Protein AF-A0A238Z715-F1 (afdb_monomer_lite)

Secondary structure (DSSP, 8-state):
-PPPTTGGG--TT-EEEEEEPSSSS-EEEEEEEE-S--EEETTEEE--EEEEEEEEEEEHHHHHT-GGGTT-HHHH-TTT-SS----HHHHHHHHTT---S-------

Organism: NCBI:txid1938746

Radius of gyration: 14.5 Å; chains: 1; bounding box: 41×30×37 Å

InterPro domains:
  IPR015947 PUA-like superfamily [SSF88697] (9-102)

Sequence (108 aa):
MRPSYRLDLMAAGQPCLLWLSGRDRPGVHALGEVTGHVENRPEGPVVPVRLTLLTEPVPRSELMADPRMAAAEVLRMPAGSNPSWLSAEEFAAVLDRVRDDGLGRWAT

Foldseek 3Di:
DPPDCVLVVDDWFDKDFDFDDDDPQGATFWIWTFHHHFDQDPVGTDTDIDIDGAPDGDGPVQLVPDPQNPPFPCNVCVPDDVVGDDDPSSVVSRVVRRPPPDPPDPDD

Structure (mmCIF, N/CA/C/O backbone):
data_AF-A0A238Z715-F1
#
_entry.id   AF-A0A238Z715-F1
#
loop_
_atom_site.group_PDB
_atom_site.id
_atom_site.type_symbol
_atom_site.label_atom_id
_atom_site.label_alt_id
_atom_site.label_comp_id
_atom_site.label_asym_id
_atom_site.label_entity_id
_atom_site.label_seq_id
_atom_site.pdbx_PDB_ins_code
_atom_site.Cartn_x
_atom_site.Cartn_y
_atom_site.Cartn_z
_atom_site.occupancy
_atom_site.B_iso_or_equiv
_atom_site.auth_seq_id
_atom_site.auth_comp_id
_atom_site.auth_asym_id
_atom_site.auth_atom_id
_atom_site.pdbx_PDB_model_num
ATOM 1 N N . MET A 1 1 ? 23.494 2.148 -9.581 1.00 50.06 1 MET A N 1
ATOM 2 C CA . MET A 1 1 ? 22.641 1.739 -8.442 1.00 50.06 1 MET A CA 1
ATOM 3 C C . MET A 1 1 ? 22.789 0.240 -8.247 1.00 50.06 1 MET A C 1
ATOM 5 O O . MET A 1 1 ? 22.842 -0.462 -9.247 1.00 50.06 1 MET A O 1
ATOM 9 N N . ARG A 1 2 ? 22.899 -0.256 -7.010 1.00 51.34 2 ARG A N 1
ATOM 10 C CA . ARG A 1 2 ? 22.747 -1.698 -6.747 1.00 51.34 2 ARG A CA 1
ATOM 11 C C . ARG A 1 2 ? 21.247 -2.020 -6.750 1.00 51.34 2 ARG A C 1
ATOM 13 O O . ARG A 1 2 ? 20.507 -1.194 -6.210 1.00 51.34 2 ARG A O 1
ATOM 20 N N . PRO A 1 3 ? 20.797 -3.154 -7.316 1.00 58.59 3 PRO A N 1
ATOM 21 C CA . PRO A 1 3 ? 19.436 -3.626 -7.094 1.00 58.59 3 PRO A CA 1
ATOM 22 C C . PRO A 1 3 ? 19.173 -3.641 -5.588 1.00 58.59 3 PRO A C 1
ATOM 24 O O . PRO A 1 3 ? 20.004 -4.122 -4.813 1.00 58.59 3 PRO A O 1
ATOM 27 N N . SER A 1 4 ? 18.076 -3.028 -5.151 1.00 66.75 4 SER A N 1
ATOM 28 C CA . SER A 1 4 ? 17.681 -3.165 -3.755 1.00 66.75 4 SER A CA 1
ATOM 29 C C . SER A 1 4 ? 17.224 -4.605 -3.556 1.00 66.75 4 SER A C 1
ATOM 31 O O . SER A 1 4 ? 16.422 -5.078 -4.356 1.00 66.75 4 SER A O 1
ATOM 33 N N . TYR A 1 5 ? 17.655 -5.260 -2.472 1.00 73.00 5 TYR A N 1
ATOM 34 C CA . TYR A 1 5 ? 17.155 -6.584 -2.058 1.00 73.00 5 TYR A CA 1
ATOM 35 C C . TYR A 1 5 ? 15.616 -6.671 -2.056 1.00 73.00 5 TYR A C 1
ATOM 37 O O . TYR A 1 5 ? 15.042 -7.748 -2.095 1.00 73.00 5 TYR A O 1
ATOM 45 N N . ARG A 1 6 ? 14.934 -5.521 -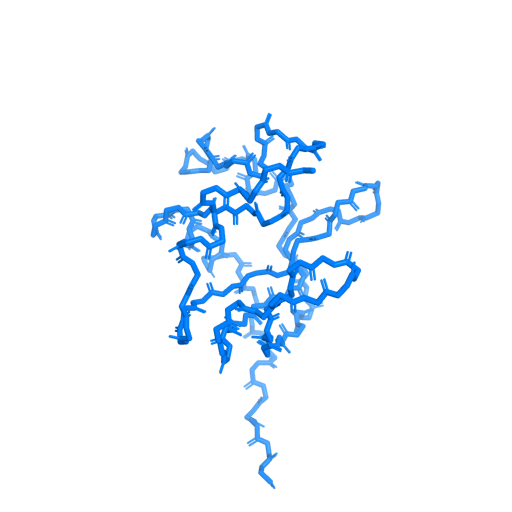1.994 1.00 81.12 6 ARG A N 1
ATOM 46 C CA . ARG A 1 6 ? 13.478 -5.393 -2.010 1.00 81.12 6 ARG A CA 1
ATOM 47 C C . ARG A 1 6 ? 12.839 -5.825 -3.324 1.00 81.12 6 ARG A C 1
ATOM 49 O O . ARG A 1 6 ? 11.706 -6.279 -3.296 1.00 81.12 6 ARG A O 1
ATOM 56 N N . LEU A 1 7 ? 13.542 -5.700 -4.449 1.00 82.31 7 LEU A N 1
ATOM 57 C CA . LEU A 1 7 ? 13.028 -6.183 -5.733 1.00 82.31 7 LEU A CA 1
ATOM 58 C C . LEU A 1 7 ? 12.931 -7.712 -5.742 1.00 82.31 7 LEU A C 1
ATOM 60 O O . LEU A 1 7 ? 11.981 -8.250 -6.297 1.00 82.31 7 LEU A O 1
ATOM 64 N N . ASP A 1 8 ? 13.840 -8.393 -5.038 1.00 81.94 8 ASP A N 1
ATOM 65 C CA . ASP A 1 8 ? 13.826 -9.854 -4.898 1.00 81.94 8 ASP A CA 1
ATOM 66 C C . ASP A 1 8 ? 12.685 -10.351 -3.990 1.00 81.94 8 ASP A C 1
ATOM 68 O O . ASP A 1 8 ? 12.374 -11.540 -3.977 1.00 81.94 8 ASP A O 1
ATOM 72 N N . LEU A 1 9 ? 12.042 -9.452 -3.233 1.00 82.12 9 LEU A N 1
ATOM 73 C CA . LEU A 1 9 ? 10.884 -9.773 -2.391 1.00 82.12 9 LEU A CA 1
ATOM 74 C C . LEU A 1 9 ? 9.554 -9.718 -3.155 1.00 82.12 9 LEU A C 1
ATOM 76 O O . LEU A 1 9 ? 8.536 -10.136 -2.600 1.00 82.12 9 LEU A O 1
ATOM 80 N N . MET A 1 10 ? 9.549 -9.190 -4.387 1.00 89.38 10 MET A N 1
ATOM 81 C CA . MET A 1 10 ? 8.334 -8.957 -5.168 1.00 89.38 10 MET A CA 1
ATOM 82 C C . MET A 1 10 ? 7.978 -10.159 -6.046 1.00 89.38 10 MET A C 1
ATOM 84 O O . MET A 1 10 ? 8.786 -10.637 -6.840 1.00 89.38 10 MET A O 1
ATOM 88 N N . ALA A 1 11 ? 6.729 -10.600 -5.958 1.00 90.00 11 ALA A N 1
ATOM 89 C CA . ALA A 1 11 ? 6.164 -11.690 -6.735 1.00 90.00 11 ALA A CA 1
ATOM 90 C C . ALA A 1 11 ? 4.714 -11.386 -7.128 1.00 90.00 11 ALA A C 1
ATOM 92 O O . ALA A 1 11 ? 3.984 -10.702 -6.409 1.00 90.00 11 ALA A O 1
ATOM 93 N N . ALA A 1 12 ? 4.284 -11.931 -8.267 1.00 93.44 12 ALA A N 1
ATOM 94 C CA . ALA A 1 12 ? 2.900 -11.824 -8.717 1.00 93.44 12 ALA A CA 1
ATOM 95 C C . ALA A 1 12 ? 1.921 -12.393 -7.671 1.00 93.44 12 ALA A C 1
ATOM 97 O O . ALA A 1 12 ? 2.200 -13.404 -7.026 1.00 93.44 12 ALA A O 1
ATOM 98 N N . GLY A 1 13 ? 0.776 -11.732 -7.511 1.00 93.31 13 GLY A N 1
ATOM 99 C CA . GLY A 1 13 ? -0.254 -12.047 -6.521 1.00 93.31 13 GLY A CA 1
ATOM 100 C C . GLY A 1 13 ? -0.007 -11.456 -5.130 1.00 93.31 13 GLY A C 1
ATOM 101 O O . GLY A 1 13 ? -0.885 -11.551 -4.274 1.00 93.31 13 GLY A O 1
ATOM 102 N N . GLN A 1 14 ? 1.148 -10.833 -4.870 1.00 93.94 14 GLN A N 1
ATOM 103 C CA . GLN A 1 14 ? 1.369 -10.148 -3.597 1.00 93.94 14 GLN A CA 1
ATOM 104 C C . GLN A 1 14 ? 0.579 -8.836 -3.526 1.00 93.94 14 GLN A C 1
ATOM 106 O O . GLN A 1 14 ? 0.548 -8.090 -4.511 1.00 93.94 14 GLN A O 1
ATOM 111 N N . PRO A 1 15 ? -0.005 -8.507 -2.360 1.00 95.38 15 PRO A N 1
ATOM 112 C CA . PRO A 1 15 ? -0.653 -7.223 -2.164 1.00 95.38 15 PRO A CA 1
ATOM 113 C C . PRO A 1 15 ? 0.369 -6.085 -2.222 1.00 95.38 15 PRO A C 1
ATOM 115 O O . PRO A 1 15 ? 1.502 -6.210 -1.753 1.00 95.38 15 PRO A O 1
ATOM 118 N N . CYS A 1 16 ? -0.048 -4.948 -2.766 1.00 95.25 16 CYS A N 1
ATOM 119 C CA . CYS A 1 16 ? 0.738 -3.724 -2.773 1.00 95.25 16 CYS A CA 1
ATOM 120 C C . CYS A 1 16 ? -0.126 -2.511 -2.418 1.00 95.25 16 CYS A C 1
ATOM 122 O O . CYS A 1 16 ? -1.357 -2.553 -2.452 1.00 95.25 16 CYS A O 1
ATOM 124 N N . LEU A 1 17 ? 0.545 -1.426 -2.043 1.00 95.38 17 LEU A N 1
ATOM 125 C CA . LEU A 1 17 ? -0.073 -0.166 -1.652 1.00 95.38 17 LEU A CA 1
ATOM 126 C C . LEU A 1 17 ? 0.507 0.964 -2.497 1.00 95.38 17 LEU A C 1
ATOM 128 O O . LEU A 1 17 ? 1.717 1.000 -2.732 1.00 95.38 17 LEU A O 1
ATOM 132 N N . LEU A 1 18 ? -0.329 1.930 -2.875 1.00 94.94 18 LEU A N 1
ATOM 133 C CA . LEU A 1 18 ? 0.160 3.220 -3.356 1.00 94.94 18 LEU A CA 1
ATOM 134 C C . LEU A 1 18 ? 0.272 4.184 -2.180 1.00 94.94 18 LEU A C 1
ATOM 136 O O . LEU A 1 18 ? -0.736 4.636 -1.634 1.00 94.94 18 LEU A O 1
ATOM 140 N N . TRP A 1 19 ? 1.506 4.523 -1.822 1.00 94.00 19 TRP A N 1
ATOM 141 C CA . TRP A 1 19 ? 1.807 5.556 -0.842 1.00 94.00 19 TRP A CA 1
ATOM 142 C C . TRP A 1 19 ? 2.112 6.882 -1.539 1.00 94.00 19 TRP A C 1
ATOM 144 O O . TRP A 1 19 ? 3.026 6.949 -2.364 1.00 94.00 19 TRP A O 1
ATOM 154 N N . LEU A 1 20 ? 1.406 7.949 -1.168 1.00 93.12 20 LEU A N 1
ATOM 155 C CA . LEU A 1 20 ? 1.770 9.305 -1.568 1.00 93.12 20 LEU A CA 1
ATOM 156 C C . LEU A 1 20 ? 2.537 9.991 -0.438 1.00 93.12 20 LEU A C 1
ATOM 158 O O . LEU A 1 20 ? 2.051 10.136 0.685 1.00 93.12 20 LEU A O 1
ATOM 162 N N . SER A 1 21 ? 3.756 10.420 -0.754 1.00 88.19 21 SER A N 1
ATOM 163 C CA . SER A 1 21 ? 4.588 11.262 0.108 1.00 88.19 21 SER A CA 1
ATOM 164 C C . SER A 1 21 ? 4.322 12.746 -0.163 1.00 88.19 21 SER A C 1
ATOM 166 O O . SER A 1 21 ? 3.824 13.114 -1.222 1.00 88.19 21 SER A O 1
ATOM 168 N N . GLY A 1 22 ? 4.728 13.621 0.760 1.00 87.88 22 GLY A N 1
ATOM 169 C CA . GLY A 1 22 ? 4.665 15.073 0.576 1.00 87.88 22 GLY A CA 1
ATOM 170 C C . GLY A 1 22 ? 3.802 15.780 1.616 1.00 87.88 22 GLY A C 1
ATOM 171 O O . GLY A 1 22 ? 3.563 15.257 2.704 1.00 87.88 22 GLY A O 1
ATOM 172 N N . ARG A 1 23 ? 3.405 17.017 1.296 1.00 87.31 23 ARG A N 1
ATOM 173 C CA . ARG A 1 23 ? 2.641 17.894 2.201 1.00 87.31 23 ARG A CA 1
ATOM 174 C C . ARG A 1 23 ? 1.131 17.731 2.076 1.00 87.31 23 ARG A C 1
ATOM 176 O O . ARG A 1 23 ? 0.434 17.940 3.060 1.00 87.31 23 ARG A O 1
ATOM 183 N N . ASP A 1 24 ? 0.647 17.383 0.891 1.00 91.56 24 ASP A N 1
ATOM 184 C CA . ASP A 1 24 ? -0.778 17.214 0.638 1.00 91.56 24 ASP A CA 1
ATOM 185 C C . ASP A 1 24 ? -1.177 15.754 0.864 1.00 91.56 24 ASP A C 1
ATOM 187 O O . ASP A 1 24 ? -0.670 14.860 0.189 1.00 91.56 24 ASP A O 1
ATOM 191 N N . ARG A 1 25 ? -2.033 15.529 1.869 1.00 93.25 25 ARG A N 1
ATOM 192 C CA . ARG A 1 25 ? -2.623 14.227 2.226 1.00 93.25 25 ARG A CA 1
ATOM 193 C C . ARG A 1 25 ? -1.646 13.032 2.147 1.00 93.25 25 ARG A C 1
ATOM 195 O O . ARG A 1 25 ? -1.943 12.057 1.451 1.00 93.25 25 ARG A O 1
ATOM 202 N N . PRO A 1 26 ? -0.491 13.052 2.845 1.00 94.56 26 PRO A N 1
ATOM 203 C CA . PRO A 1 26 ? 0.422 11.915 2.826 1.00 94.56 26 PRO A CA 1
ATOM 204 C C . PRO A 1 26 ? -0.238 10.673 3.438 1.00 94.56 26 PRO A C 1
ATOM 206 O O . PRO A 1 26 ? -0.903 10.782 4.471 1.00 94.56 26 PRO A O 1
ATOM 209 N N . GLY A 1 27 ? -0.027 9.499 2.844 1.00 95.62 27 GLY A N 1
ATOM 210 C CA . GLY A 1 27 ? -0.651 8.253 3.300 1.00 95.62 27 GLY A CA 1
ATOM 211 C C . GLY A 1 27 ? -0.869 7.230 2.188 1.00 95.62 27 GLY A C 1
ATOM 212 O O . GLY A 1 27 ? -0.258 7.320 1.123 1.00 95.62 27 GLY A O 1
ATOM 213 N N . VAL A 1 28 ? -1.752 6.262 2.437 1.00 96.56 28 VAL A N 1
ATOM 214 C CA . VAL A 1 28 ? -2.121 5.207 1.478 1.00 96.56 28 VAL A CA 1
ATOM 215 C C . VAL A 1 28 ? -3.334 5.656 0.673 1.00 96.56 28 VAL A C 1
ATOM 217 O O . VAL A 1 28 ? -4.383 5.928 1.246 1.00 96.56 28 VAL A O 1
ATOM 220 N N . HIS A 1 29 ? -3.198 5.716 -0.651 1.00 96.19 29 HIS A N 1
ATOM 221 C CA . HIS A 1 29 ? -4.251 6.171 -1.572 1.00 96.19 29 HIS A CA 1
ATOM 222 C C . HIS A 1 29 ? -4.841 5.051 -2.427 1.00 96.19 29 HIS A C 1
ATOM 224 O O . HIS A 1 29 ? -5.885 5.247 -3.040 1.00 96.19 29 HIS A O 1
ATOM 230 N N . ALA A 1 30 ? -4.188 3.892 -2.494 1.00 96.06 30 ALA A N 1
ATOM 231 C CA . ALA A 1 30 ? -4.696 2.750 -3.243 1.00 96.06 30 ALA A CA 1
ATOM 232 C C . ALA A 1 30 ? -4.265 1.431 -2.608 1.00 96.06 30 ALA A C 1
ATOM 234 O O . ALA A 1 30 ? -3.152 1.329 -2.081 1.00 96.06 30 ALA A O 1
ATOM 235 N N . LEU A 1 31 ? -5.127 0.426 -2.742 1.00 96.12 31 LEU A N 1
ATOM 236 C CA . LEU A 1 31 ? -4.792 -0.982 -2.548 1.00 96.12 31 LEU A CA 1
ATOM 237 C C . LEU A 1 31 ? -4.589 -1.638 -3.908 1.00 96.12 31 LEU A C 1
ATOM 239 O O . LEU A 1 31 ? -5.172 -1.212 -4.905 1.00 96.12 31 LEU A O 1
ATOM 243 N N . GLY A 1 32 ? -3.813 -2.707 -3.960 1.00 95.06 32 GLY A N 1
ATOM 244 C CA . GLY A 1 32 ? -3.662 -3.446 -5.196 1.00 95.06 32 GLY A CA 1
ATOM 245 C C . GLY A 1 32 ? -2.882 -4.729 -5.063 1.00 95.06 32 GLY A C 1
ATOM 246 O O . GLY A 1 32 ? -2.650 -5.239 -3.968 1.00 95.06 32 GLY A O 1
ATOM 247 N N . GLU A 1 33 ? -2.472 -5.224 -6.218 1.00 96.31 33 GLU A N 1
ATOM 248 C CA . GLU A 1 33 ? -1.682 -6.436 -6.366 1.00 96.31 33 GLU A CA 1
ATOM 249 C C . GLU A 1 33 ? -0.547 -6.225 -7.371 1.00 96.31 33 GLU A C 1
ATOM 251 O O . GLU A 1 33 ? -0.669 -5.488 -8.358 1.00 96.31 33 GLU A O 1
ATOM 256 N N . VAL A 1 34 ? 0.564 -6.913 -7.134 1.00 95.44 34 VAL A N 1
ATOM 257 C CA . VAL A 1 34 ? 1.610 -7.129 -8.131 1.00 95.44 34 VAL A CA 1
ATOM 258 C C . VAL A 1 34 ? 1.100 -8.158 -9.138 1.00 95.44 34 VAL A C 1
ATOM 260 O O . VAL A 1 34 ? 0.692 -9.252 -8.764 1.00 95.44 34 VAL A O 1
ATOM 263 N N . THR A 1 35 ? 1.129 -7.833 -10.426 1.00 96.38 35 THR A N 1
ATOM 264 C CA . THR A 1 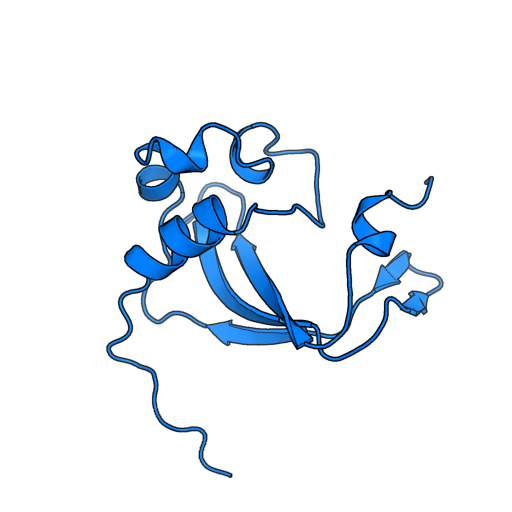35 ? 0.527 -8.670 -11.489 1.00 96.38 35 THR A CA 1
ATOM 265 C C . THR A 1 35 ? 1.551 -9.460 -12.304 1.00 96.38 35 THR A C 1
ATOM 267 O O . THR A 1 35 ? 1.180 -10.276 -13.144 1.00 96.38 35 THR A O 1
ATOM 270 N N . GLY A 1 36 ? 2.844 -9.249 -12.056 1.00 93.12 36 GLY A N 1
ATOM 271 C CA . GLY A 1 36 ? 3.933 -9.850 -12.819 1.00 93.12 36 GLY A CA 1
ATOM 272 C C . GLY A 1 36 ? 5.269 -9.764 -12.088 1.00 93.12 36 GLY A C 1
ATOM 273 O O . GLY A 1 36 ? 5.340 -9.334 -10.940 1.00 93.12 36 GLY A O 1
ATOM 274 N N . HIS A 1 37 ? 6.331 -10.212 -12.748 1.00 91.38 37 HIS A N 1
ATOM 275 C CA . HIS A 1 37 ? 7.686 -10.174 -12.202 1.00 91.38 37 HIS A CA 1
ATOM 276 C C . HIS A 1 37 ? 8.322 -8.789 -12.384 1.00 91.38 37 HIS A C 1
ATOM 278 O O . HIS A 1 37 ? 7.840 -7.970 -13.166 1.00 91.38 37 HIS A O 1
ATOM 284 N N . VAL A 1 38 ? 9.418 -8.533 -11.667 1.00 91.19 38 VAL A N 1
ATOM 285 C CA . VAL A 1 38 ? 10.243 -7.340 -11.890 1.00 91.19 38 VAL A CA 1
ATOM 286 C C . VAL A 1 38 ? 10.878 -7.420 -13.276 1.00 91.19 38 VAL A C 1
ATOM 288 O O . VAL A 1 38 ? 11.576 -8.379 -13.604 1.00 91.19 38 VAL A O 1
ATOM 291 N N . GLU A 1 39 ? 10.668 -6.387 -14.078 1.00 91.69 39 GLU A N 1
ATOM 292 C CA . GLU A 1 39 ? 11.219 -6.247 -15.417 1.00 91.69 39 GLU A CA 1
ATOM 293 C C . GLU A 1 39 ? 12.367 -5.237 -15.399 1.00 91.69 39 GLU A C 1
ATOM 295 O O . GLU A 1 39 ? 12.204 -4.091 -14.984 1.00 91.69 39 GLU A O 1
ATOM 300 N N . ASN A 1 40 ? 13.540 -5.636 -15.886 1.00 89.94 40 ASN A N 1
ATOM 301 C CA . ASN A 1 40 ? 14.669 -4.719 -16.016 1.00 89.94 40 ASN A CA 1
ATOM 302 C C . ASN A 1 40 ? 14.525 -3.902 -17.304 1.00 89.94 40 ASN A C 1
ATOM 304 O O . ASN A 1 40 ? 14.612 -4.455 -18.403 1.00 89.94 40 ASN A O 1
ATOM 308 N N . ARG A 1 41 ? 14.327 -2.587 -17.175 1.00 90.38 41 ARG A N 1
ATOM 309 C CA . ARG A 1 41 ? 14.259 -1.644 -18.298 1.00 90.38 41 ARG A CA 1
ATOM 310 C C . ARG A 1 41 ? 15.469 -0.693 -18.290 1.00 90.38 41 ARG A C 1
ATOM 312 O O . ARG A 1 41 ? 16.115 -0.557 -17.247 1.00 90.38 41 ARG A O 1
ATOM 319 N N . PRO A 1 42 ? 15.813 -0.039 -19.419 1.00 90.56 42 PRO A N 1
ATOM 320 C CA . PRO A 1 42 ? 16.925 0.920 -19.478 1.00 90.56 42 PRO A CA 1
ATOM 321 C C . PRO A 1 42 ? 16.833 2.065 -18.455 1.00 90.56 42 PRO A C 1
ATOM 323 O O . PRO A 1 42 ? 17.850 2.506 -17.926 1.00 90.56 42 PRO A O 1
ATOM 326 N N . GLU A 1 43 ? 15.620 2.524 -18.156 1.00 90.56 43 GLU A N 1
ATOM 327 C CA . GLU A 1 43 ? 15.296 3.557 -17.168 1.00 90.56 43 GLU A CA 1
ATOM 328 C C . GLU A 1 43 ? 15.356 3.064 -15.712 1.00 90.56 43 GLU A C 1
ATOM 330 O O . GLU A 1 43 ? 15.416 3.872 -14.785 1.00 90.56 43 GLU A O 1
ATOM 335 N N . GLY A 1 44 ? 15.368 1.746 -15.507 1.00 87.50 44 GLY A N 1
ATOM 336 C CA . GLY A 1 44 ? 15.372 1.103 -14.201 1.00 87.50 44 GLY A CA 1
ATOM 337 C C . GLY A 1 44 ? 14.448 -0.117 -14.130 1.00 87.50 44 GLY A C 1
ATOM 338 O O . GLY A 1 44 ? 13.720 -0.419 -15.074 1.00 87.50 44 GLY A O 1
ATOM 339 N N . PRO A 1 45 ? 14.480 -0.856 -13.014 1.00 89.06 45 PRO A N 1
ATOM 340 C CA . PRO A 1 45 ? 13.550 -1.951 -12.779 1.00 89.06 45 PRO A CA 1
ATOM 341 C C . PRO A 1 45 ? 12.123 -1.418 -12.605 1.00 89.06 45 PRO A C 1
ATOM 343 O O . PRO A 1 45 ? 11.896 -0.461 -11.864 1.00 89.06 45 PRO A O 1
ATOM 346 N N . VAL A 1 46 ? 11.163 -2.071 -13.254 1.00 91.81 46 VAL A N 1
ATOM 347 C CA . VAL A 1 46 ? 9.728 -1.790 -13.134 1.00 91.81 46 VAL A CA 1
ATOM 348 C C . VAL A 1 46 ? 8.988 -3.050 -12.707 1.00 91.81 46 VAL A C 1
ATOM 350 O O . VAL A 1 46 ? 9.472 -4.162 -12.895 1.00 91.81 46 VAL A O 1
ATOM 353 N N . VAL A 1 47 ? 7.806 -2.889 -12.126 1.00 92.31 47 VAL A N 1
ATOM 354 C CA . VAL A 1 47 ? 6.948 -4.006 -11.731 1.00 92.31 47 VAL A CA 1
ATOM 355 C C . VAL A 1 47 ? 5.499 -3.663 -12.076 1.00 92.31 47 VAL A C 1
ATOM 357 O O . VAL A 1 47 ? 5.041 -2.571 -11.727 1.00 92.31 47 VAL A O 1
ATOM 360 N N . PRO A 1 48 ? 4.767 -4.538 -12.786 1.00 94.81 48 PRO A N 1
ATOM 361 C CA . PRO A 1 48 ? 3.394 -4.249 -13.166 1.00 94.81 48 PRO A CA 1
ATOM 362 C C . PRO A 1 48 ? 2.458 -4.448 -11.968 1.00 94.81 48 PRO A C 1
ATOM 364 O O . PRO A 1 48 ? 2.471 -5.492 -11.309 1.00 94.81 48 PRO A O 1
ATOM 367 N N . VAL A 1 49 ? 1.602 -3.462 -11.703 1.00 95.75 49 VAL A N 1
ATOM 368 C CA . VAL A 1 49 ? 0.628 -3.485 -10.603 1.00 95.75 49 VAL A CA 1
ATOM 369 C C . VAL A 1 49 ? -0.771 -3.148 -11.101 1.00 95.75 49 VAL A C 1
ATOM 371 O O . VAL A 1 49 ? -0.938 -2.396 -12.062 1.00 95.75 49 VAL A O 1
ATOM 374 N N . ARG A 1 50 ? -1.782 -3.667 -10.407 1.00 96.06 50 ARG A N 1
ATOM 375 C CA . ARG A 1 50 ? -3.178 -3.246 -10.547 1.00 96.06 50 ARG A CA 1
ATOM 376 C C . ARG A 1 50 ? -3.596 -2.576 -9.250 1.00 96.06 50 ARG A C 1
ATOM 378 O O . ARG A 1 50 ? -3.509 -3.198 -8.199 1.00 96.06 50 ARG A O 1
ATOM 385 N N . LEU A 1 51 ? -4.034 -1.323 -9.329 1.00 95.50 51 LEU A N 1
ATOM 386 C CA . LEU A 1 51 ? -4.387 -0.503 -8.170 1.00 95.50 51 LEU A CA 1
ATOM 387 C C . LEU A 1 51 ? -5.861 -0.098 -8.229 1.00 95.50 51 LEU A C 1
ATOM 389 O O . LEU A 1 51 ? -6.366 0.260 -9.291 1.00 95.50 51 LEU A O 1
ATOM 393 N N . THR A 1 52 ? -6.517 -0.107 -7.074 1.00 94.50 52 THR A N 1
ATOM 394 C CA . THR A 1 52 ? -7.848 0.463 -6.847 1.00 94.50 52 THR A CA 1
ATOM 395 C C . THR A 1 52 ? -7.695 1.651 -5.912 1.00 94.50 52 THR A C 1
ATOM 397 O O . THR A 1 52 ? -7.191 1.498 -4.797 1.00 94.50 52 THR A O 1
ATOM 400 N N . LEU A 1 53 ? -8.085 2.838 -6.380 1.00 95.00 53 LEU A N 1
ATOM 401 C CA . LEU A 1 53 ? -8.041 4.049 -5.566 1.00 95.00 53 LEU A CA 1
ATOM 402 C C . LEU A 1 53 ? -9.044 3.947 -4.421 1.00 95.00 53 LEU A C 1
ATOM 404 O O . LEU A 1 53 ? -10.183 3.530 -4.619 1.00 95.00 53 LEU A O 1
ATOM 408 N N . LEU A 1 54 ? -8.612 4.373 -3.242 1.00 92.62 54 LEU A N 1
ATOM 409 C CA . LEU A 1 54 ? -9.491 4.544 -2.099 1.00 92.62 54 LEU A CA 1
ATOM 410 C C . LEU A 1 54 ? -10.311 5.822 -2.278 1.00 92.62 54 LEU A C 1
ATOM 412 O O . LEU A 1 54 ? -9.765 6.857 -2.667 1.00 92.62 54 LEU A O 1
ATOM 416 N N . THR A 1 55 ? -11.600 5.765 -1.939 1.00 90.62 55 THR A N 1
ATOM 417 C CA . THR A 1 55 ? -12.457 6.960 -1.866 1.00 90.62 55 THR A CA 1
ATOM 418 C C . THR A 1 55 ? -11.875 7.975 -0.883 1.00 90.62 55 THR A C 1
ATOM 420 O O . THR A 1 55 ? -11.730 9.150 -1.212 1.00 90.62 55 THR A O 1
ATOM 423 N N . GLU A 1 56 ? -11.460 7.494 0.291 1.00 92.44 56 GLU A N 1
ATOM 424 C CA . GLU A 1 56 ? -10.745 8.269 1.302 1.00 92.44 56 GLU A CA 1
ATOM 425 C C . GLU A 1 56 ? -9.391 7.604 1.597 1.00 92.44 56 GLU A C 1
ATOM 427 O O . GLU A 1 56 ? -9.360 6.425 1.961 1.00 92.44 56 GLU A O 1
ATOM 432 N N . PRO A 1 57 ? -8.253 8.309 1.445 1.00 95.31 57 PRO A N 1
ATOM 433 C CA . PRO A 1 57 ? -6.949 7.748 1.774 1.00 95.31 57 PRO A CA 1
ATOM 434 C C . PRO A 1 57 ? -6.839 7.425 3.256 1.00 95.31 57 PRO A C 1
ATOM 436 O O . PRO A 1 57 ? -7.353 8.166 4.092 1.00 95.31 57 PRO A O 1
ATOM 439 N N . VAL A 1 58 ? -6.041 6.411 3.589 1.00 97.12 58 VAL A N 1
ATOM 440 C CA . VAL A 1 58 ? -5.604 6.198 4.972 1.00 97.12 58 VAL A CA 1
ATOM 441 C C . VAL A 1 58 ? -4.505 7.220 5.290 1.00 97.12 58 VAL A C 1
ATOM 443 O O . VAL A 1 58 ? -3.415 7.133 4.705 1.00 97.12 58 VAL A O 1
ATOM 446 N N . PRO A 1 59 ? -4.729 8.189 6.197 1.00 96.81 59 PRO A N 1
ATOM 447 C CA . PRO A 1 59 ? -3.760 9.245 6.460 1.00 96.81 59 PRO A CA 1
ATOM 448 C C . PRO A 1 59 ? -2.506 8.707 7.153 1.00 96.81 59 PRO A C 1
ATOM 450 O O . PRO A 1 59 ? -2.577 7.915 8.096 1.00 96.81 59 PRO A O 1
ATOM 453 N N . ARG A 1 60 ? -1.334 9.227 6.774 1.00 95.94 60 ARG A N 1
ATOM 454 C CA . ARG A 1 60 ? -0.055 8.939 7.443 1.00 95.94 60 ARG A CA 1
ATOM 455 C C . ARG A 1 60 ? -0.135 9.147 8.956 1.00 95.94 60 ARG A C 1
ATOM 457 O O . ARG A 1 60 ? 0.448 8.366 9.697 1.00 95.94 60 ARG A O 1
ATOM 464 N N . SER A 1 61 ? -0.820 10.194 9.415 1.00 96.00 61 SER A N 1
ATOM 465 C CA . SER A 1 61 ? -0.960 10.504 10.842 1.00 96.00 61 SER A CA 1
ATOM 466 C C . SER A 1 61 ? -1.698 9.412 11.615 1.00 96.00 61 SER A C 1
ATOM 468 O O . SER A 1 61 ? -1.325 9.125 12.747 1.00 96.00 61 SER A O 1
ATOM 470 N N . GLU A 1 62 ? -2.703 8.775 11.010 1.00 97.00 62 GLU A N 1
ATOM 471 C CA . GLU A 1 62 ? -3.435 7.675 11.647 1.00 97.00 62 GLU A CA 1
ATOM 472 C C . GLU A 1 62 ? -2.580 6.414 11.750 1.00 97.00 62 GLU A C 1
ATOM 474 O O . GLU A 1 62 ? -2.636 5.714 12.760 1.00 97.00 62 GLU A O 1
ATOM 479 N N . LEU A 1 63 ? -1.754 6.153 10.734 1.00 96.62 63 LEU A N 1
ATOM 480 C CA . LEU A 1 63 ? -0.785 5.059 10.760 1.00 96.62 63 LEU A CA 1
ATOM 481 C C . LEU A 1 63 ? 0.323 5.316 11.782 1.00 96.62 63 LEU A C 1
ATOM 483 O O . LEU A 1 63 ? 0.685 4.411 12.518 1.00 96.62 63 LEU A O 1
ATOM 487 N N . MET A 1 64 ? 0.820 6.550 11.896 1.00 95.75 64 MET A N 1
ATOM 488 C CA . MET A 1 64 ? 1.810 6.918 12.917 1.00 95.75 64 MET A CA 1
ATOM 489 C C . MET A 1 64 ? 1.285 6.773 14.352 1.00 95.75 64 MET A C 1
ATOM 491 O O . MET A 1 64 ? 2.086 6.622 15.271 1.00 95.75 64 MET A O 1
ATOM 495 N N . ALA A 1 65 ? -0.033 6.841 14.551 1.00 97.19 65 ALA A N 1
ATOM 496 C CA . ALA A 1 65 ? -0.662 6.653 15.853 1.00 97.19 65 ALA A CA 1
ATOM 497 C C . ALA A 1 65 ? -0.891 5.171 16.215 1.00 97.19 65 ALA A C 1
ATOM 499 O O . ALA A 1 65 ? -1.214 4.883 17.366 1.00 97.19 65 ALA A O 1
ATOM 500 N N . ASP A 1 66 ? -0.742 4.232 15.270 1.00 97.88 66 ASP A N 1
ATOM 501 C CA . ASP A 1 66 ? -0.902 2.797 15.528 1.00 97.88 66 ASP A CA 1
ATOM 502 C C . ASP A 1 66 ? 0.415 2.176 16.029 1.00 97.88 66 ASP A C 1
ATOM 504 O O . ASP A 1 66 ? 1.415 2.206 15.304 1.00 97.88 66 ASP A O 1
ATOM 508 N N . PRO A 1 67 ? 0.447 1.552 17.221 1.00 97.06 67 PRO A N 1
ATOM 509 C CA . PRO A 1 67 ? 1.649 0.888 17.722 1.00 97.06 67 PRO A CA 1
ATOM 510 C C . PRO A 1 67 ? 2.198 -0.201 16.789 1.00 97.06 67 PRO A C 1
ATOM 512 O O . PRO A 1 67 ? 3.414 -0.385 16.735 1.00 97.06 67 PRO A O 1
ATOM 515 N N . ARG A 1 68 ? 1.337 -0.879 16.012 1.00 97.81 68 ARG A N 1
ATOM 516 C CA . ARG A 1 68 ? 1.749 -1.913 15.041 1.00 97.81 68 ARG A CA 1
ATOM 517 C C . ARG A 1 68 ? 2.624 -1.348 13.926 1.00 97.81 68 ARG A C 1
ATOM 519 O O . ARG A 1 68 ? 3.424 -2.067 13.346 1.00 97.81 68 ARG A O 1
ATOM 526 N N . MET A 1 69 ? 2.506 -0.050 13.651 1.00 96.88 69 MET A N 1
ATOM 527 C CA . MET A 1 69 ? 3.211 0.635 12.569 1.00 96.88 69 MET A CA 1
ATOM 528 C C . MET A 1 69 ? 4.552 1.241 13.001 1.00 96.88 69 MET A C 1
ATOM 530 O O . MET A 1 69 ? 5.243 1.840 12.177 1.00 96.88 69 MET A O 1
ATOM 534 N N . ALA A 1 70 ? 4.957 1.098 14.269 1.00 93.88 70 ALA A N 1
ATOM 535 C CA . ALA A 1 70 ? 6.176 1.719 14.792 1.00 93.88 70 ALA A CA 1
ATOM 536 C C . ALA A 1 70 ? 7.449 1.309 14.022 1.00 93.88 70 ALA A C 1
ATOM 538 O O . ALA A 1 70 ? 8.392 2.098 13.903 1.00 93.88 70 ALA A O 1
ATOM 539 N N . ALA A 1 71 ? 7.474 0.088 13.479 1.00 92.81 71 ALA A N 1
ATOM 540 C CA . ALA A 1 71 ? 8.592 -0.443 12.708 1.00 92.81 71 ALA A CA 1
ATOM 541 C C . ALA A 1 71 ? 8.453 -0.240 11.188 1.00 92.81 71 ALA A C 1
ATOM 543 O O . ALA A 1 71 ? 9.443 -0.463 10.477 1.00 92.81 71 ALA A O 1
ATOM 544 N N . ALA A 1 72 ? 7.316 0.268 10.701 1.00 92.62 72 ALA A N 1
ATOM 545 C CA . ALA A 1 72 ? 7.025 0.351 9.277 1.00 92.62 72 ALA A CA 1
ATOM 546 C C . ALA A 1 72 ? 8.072 1.210 8.560 1.00 92.62 72 ALA A C 1
ATOM 548 O O . ALA A 1 72 ? 8.318 2.374 8.903 1.00 92.62 72 ALA A O 1
ATOM 549 N N . GLU A 1 73 ? 8.720 0.625 7.554 1.00 90.19 73 GLU A N 1
ATOM 550 C CA . GLU A 1 73 ? 9.883 1.229 6.905 1.00 90.19 73 GLU A CA 1
ATOM 551 C C . GLU A 1 73 ? 9.537 2.581 6.257 1.00 90.19 73 GLU A C 1
ATOM 553 O O . GLU A 1 73 ? 10.273 3.558 6.430 1.00 90.19 73 GLU A O 1
ATOM 558 N N . VAL A 1 74 ? 8.368 2.666 5.615 1.00 89.75 74 VAL A N 1
ATOM 559 C CA . VAL A 1 74 ? 7.847 3.887 4.979 1.00 89.75 74 VAL A CA 1
ATOM 560 C C . VAL A 1 74 ? 7.658 5.053 5.963 1.00 89.75 74 VAL A C 1
ATOM 562 O O . VAL A 1 74 ? 7.773 6.216 5.574 1.00 89.75 74 VAL A O 1
ATOM 565 N N . LEU A 1 75 ? 7.422 4.774 7.252 1.00 91.25 75 LEU A N 1
ATOM 566 C CA . LEU A 1 75 ? 7.260 5.805 8.283 1.00 91.25 75 LEU A CA 1
ATOM 567 C C . LEU A 1 75 ? 8.597 6.252 8.883 1.00 91.25 75 LEU A C 1
ATOM 569 O O . LEU A 1 75 ? 8.762 7.436 9.187 1.00 91.25 75 LEU A O 1
ATOM 573 N N . ARG A 1 76 ? 9.551 5.324 9.038 1.00 86.62 76 ARG A N 1
ATOM 574 C CA . ARG A 1 76 ? 10.870 5.592 9.639 1.00 86.62 76 ARG A CA 1
ATOM 575 C C . ARG A 1 76 ? 11.861 6.234 8.672 1.00 86.62 76 ARG A C 1
ATOM 577 O O . ARG A 1 76 ? 12.749 6.954 9.122 1.00 86.62 76 ARG A O 1
ATOM 584 N N . MET A 1 77 ? 11.732 5.994 7.364 1.00 77.00 77 MET A N 1
ATOM 585 C CA . MET A 1 77 ? 12.666 6.502 6.348 1.00 77.00 77 MET A CA 1
ATOM 586 C C . MET A 1 77 ? 11.948 7.235 5.195 1.00 77.00 77 MET A C 1
ATOM 588 O O . MET A 1 77 ? 11.930 6.738 4.067 1.00 77.00 77 MET A O 1
ATOM 592 N N . PRO A 1 78 ? 11.418 8.457 5.420 1.00 61.50 78 PRO A N 1
ATOM 593 C CA . PRO A 1 78 ? 10.558 9.159 4.455 1.00 61.50 78 PRO A CA 1
ATOM 594 C C . PRO A 1 78 ? 11.199 9.493 3.096 1.00 61.50 78 PRO A C 1
ATOM 596 O O . PRO A 1 78 ? 10.482 9.777 2.142 1.00 61.50 78 PRO A O 1
ATOM 599 N N . ALA A 1 79 ? 12.534 9.499 3.004 1.00 59.38 79 ALA A N 1
ATOM 600 C CA . ALA A 1 79 ? 13.282 9.886 1.803 1.00 59.38 79 ALA A CA 1
ATOM 601 C C . ALA A 1 79 ? 13.991 8.712 1.089 1.00 59.38 79 ALA A C 1
ATOM 603 O O . ALA A 1 79 ? 14.746 8.958 0.152 1.00 59.38 79 ALA A O 1
ATOM 604 N N . GLY A 1 80 ? 13.820 7.460 1.543 1.00 57.91 80 GLY A N 1
ATOM 605 C CA . GLY A 1 80 ? 14.802 6.400 1.255 1.00 57.91 80 GLY A CA 1
ATOM 606 C C . GLY A 1 80 ? 14.350 5.154 0.492 1.00 57.91 80 GLY A C 1
ATOM 607 O O . GLY A 1 80 ? 15.208 4.508 -0.106 1.00 57.91 80 GLY A O 1
ATOM 608 N N . SER A 1 81 ? 13.065 4.791 0.484 1.00 62.44 81 SER A N 1
ATOM 609 C CA . SER A 1 81 ? 12.670 3.460 -0.002 1.00 62.44 81 SER A CA 1
ATOM 610 C C . SER A 1 81 ? 11.425 3.488 -0.874 1.00 62.44 81 SER A C 1
ATOM 612 O O . SER A 1 81 ? 10.304 3.563 -0.378 1.00 62.44 81 SER A O 1
ATOM 614 N N . ASN A 1 82 ? 11.630 3.367 -2.183 1.00 77.88 82 ASN A N 1
ATOM 615 C CA . ASN A 1 82 ? 10.614 2.865 -3.095 1.00 77.88 82 ASN A CA 1
ATOM 616 C C . ASN A 1 82 ? 11.260 1.771 -3.967 1.00 77.88 82 ASN A C 1
ATOM 618 O O . ASN A 1 82 ? 12.202 2.085 -4.698 1.00 77.88 82 ASN A O 1
ATOM 622 N N . PRO A 1 83 ? 10.820 0.505 -3.867 1.00 84.56 83 PRO A N 1
ATOM 623 C CA . PRO A 1 83 ? 9.737 0.016 -3.004 1.00 84.56 83 PRO A CA 1
ATOM 624 C C . PRO A 1 83 ? 10.086 0.055 -1.506 1.00 84.56 83 PRO A C 1
ATOM 626 O O . PRO A 1 83 ? 11.256 0.026 -1.128 1.00 84.56 83 PRO A O 1
ATOM 629 N N . SER A 1 84 ? 9.055 0.115 -0.663 1.00 88.62 84 SER A N 1
ATOM 630 C CA . SER A 1 84 ? 9.111 -0.190 0.773 1.00 88.62 84 SER A CA 1
ATOM 631 C C . SER A 1 84 ? 8.245 -1.423 1.047 1.00 88.62 84 SER A C 1
ATOM 633 O O . SER A 1 84 ? 7.484 -1.840 0.175 1.00 88.62 84 SER A O 1
ATOM 635 N N . TRP A 1 85 ? 8.362 -2.025 2.226 1.00 89.56 85 TRP A N 1
ATOM 636 C CA . TRP A 1 85 ? 7.605 -3.223 2.596 1.00 89.56 85 TRP A CA 1
ATOM 637 C C . TRP A 1 85 ? 6.922 -3.031 3.949 1.00 89.56 85 TRP A C 1
ATOM 639 O O . TRP A 1 85 ? 7.346 -2.207 4.762 1.00 89.56 85 TRP A O 1
ATOM 649 N N . LEU A 1 86 ? 5.862 -3.806 4.156 1.00 92.88 86 LEU A N 1
ATOM 650 C CA . LEU A 1 86 ? 5.163 -3.953 5.424 1.00 92.88 86 LEU A CA 1
ATOM 651 C C . LEU A 1 86 ? 5.171 -5.433 5.799 1.00 92.88 86 LEU A C 1
ATOM 653 O O . LEU A 1 86 ? 5.078 -6.305 4.930 1.00 92.88 86 LEU A O 1
ATOM 657 N N . SER A 1 87 ? 5.274 -5.724 7.088 1.00 94.19 87 SER A N 1
ATOM 658 C CA . SER A 1 87 ? 4.917 -7.035 7.618 1.00 94.19 87 SER A CA 1
ATOM 659 C C . SER A 1 87 ? 3.414 -7.294 7.446 1.00 94.19 87 SER A C 1
ATOM 661 O O . SER A 1 87 ? 2.630 -6.384 7.168 1.00 94.19 87 SER A O 1
ATOM 663 N N . ALA A 1 88 ? 2.985 -8.541 7.652 1.00 94.75 88 A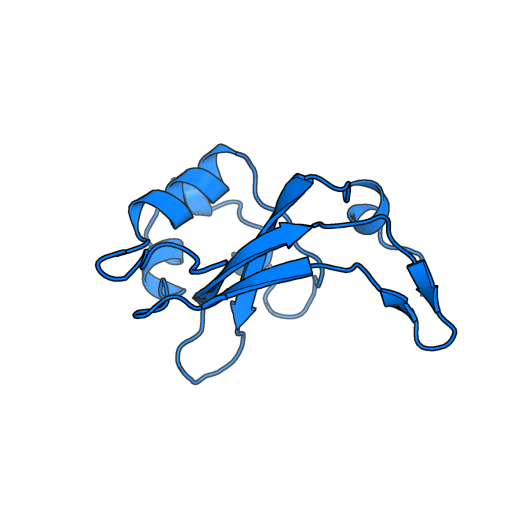LA A N 1
ATOM 664 C CA . ALA A 1 88 ? 1.564 -8.885 7.604 1.00 94.75 88 ALA A CA 1
ATOM 665 C C . ALA A 1 88 ? 0.731 -8.107 8.646 1.00 94.75 88 ALA A C 1
ATOM 667 O O . ALA A 1 88 ? -0.392 -7.706 8.354 1.00 94.75 88 ALA A O 1
ATOM 668 N N . GLU A 1 89 ? 1.285 -7.859 9.837 1.00 97.31 89 GLU A N 1
ATOM 669 C CA . GLU A 1 89 ? 0.609 -7.115 10.908 1.00 97.31 89 GLU A CA 1
ATOM 670 C C . GLU A 1 89 ? 0.475 -5.621 10.578 1.00 97.31 89 GLU A C 1
ATOM 672 O O . GLU A 1 89 ? -0.588 -5.029 10.765 1.00 97.31 89 GLU A O 1
ATOM 677 N N . GLU A 1 90 ? 1.525 -5.021 10.019 1.00 97.38 90 GLU A N 1
ATOM 678 C CA . GLU A 1 90 ? 1.498 -3.633 9.546 1.00 97.38 90 GLU A CA 1
ATOM 679 C C . GLU A 1 90 ? 0.519 -3.459 8.375 1.00 97.38 90 GLU A C 1
ATOM 681 O O . GLU A 1 90 ? -0.227 -2.483 8.318 1.00 97.38 90 GLU A O 1
ATOM 686 N N . PHE A 1 91 ? 0.470 -4.428 7.456 1.00 96.69 91 PHE A N 1
ATOM 687 C CA . PHE A 1 91 ? -0.507 -4.429 6.370 1.00 96.69 91 PHE A CA 1
ATOM 688 C C . PHE A 1 91 ? -1.946 -4.537 6.897 1.00 96.69 91 PHE A C 1
ATOM 690 O O . PHE A 1 91 ? -2.813 -3.782 6.459 1.00 96.69 91 PHE A O 1
ATOM 697 N N . ALA A 1 92 ? -2.201 -5.395 7.890 1.00 96.56 92 ALA A N 1
ATOM 698 C CA . ALA A 1 92 ? -3.508 -5.479 8.543 1.00 96.56 92 ALA A CA 1
ATOM 699 C C . ALA A 1 92 ? -3.917 -4.146 9.198 1.00 96.56 92 ALA A C 1
ATOM 701 O O . ALA A 1 92 ? -5.062 -3.725 9.063 1.00 96.56 92 ALA A O 1
ATOM 702 N N . ALA A 1 93 ? -2.978 -3.424 9.822 1.00 97.19 93 ALA A N 1
ATOM 703 C CA . ALA A 1 93 ? -3.249 -2.106 10.402 1.00 97.19 93 ALA A CA 1
ATOM 704 C C . ALA A 1 93 ? -3.676 -1.051 9.362 1.00 97.19 93 ALA A C 1
ATOM 706 O O . ALA A 1 93 ? -4.438 -0.135 9.691 1.00 97.19 93 ALA A O 1
ATOM 707 N N . VAL A 1 94 ? -3.202 -1.170 8.115 1.00 96.62 94 VAL A N 1
ATOM 708 C CA . VAL A 1 94 ? -3.696 -0.361 6.991 1.00 96.62 94 VAL A CA 1
ATOM 709 C C . VAL A 1 94 ? -5.127 -0.766 6.646 1.00 96.62 94 VAL A C 1
ATOM 711 O O . VAL A 1 94 ? -5.989 0.107 6.575 1.00 96.62 94 VAL A O 1
ATOM 714 N N . LEU A 1 95 ? -5.390 -2.065 6.473 1.00 95.69 95 LEU A N 1
ATOM 715 C CA . LEU A 1 95 ? -6.713 -2.575 6.094 1.00 95.69 95 LEU A CA 1
ATOM 716 C C . LEU A 1 95 ? -7.804 -2.222 7.113 1.00 95.69 95 LEU A C 1
ATOM 718 O O . LEU A 1 95 ? -8.890 -1.829 6.701 1.00 95.69 95 LEU A O 1
ATOM 722 N N . ASP A 1 96 ? -7.503 -2.250 8.414 1.00 95.62 96 ASP A N 1
ATOM 723 C CA . ASP A 1 96 ? -8.432 -1.840 9.482 1.00 95.62 96 ASP A CA 1
ATOM 724 C C . ASP A 1 96 ? -8.938 -0.388 9.329 1.00 95.62 96 ASP A C 1
ATOM 726 O O . ASP A 1 96 ? -9.956 -0.011 9.909 1.00 95.62 96 ASP A O 1
ATOM 730 N N . ARG A 1 97 ? -8.208 0.452 8.583 1.00 94.31 97 ARG A N 1
ATOM 731 C CA . ARG A 1 97 ? -8.514 1.874 8.356 1.00 94.31 97 ARG A CA 1
ATOM 732 C C . ARG A 1 97 ? -9.054 2.167 6.967 1.00 94.31 97 ARG A C 1
ATOM 734 O O . ARG A 1 97 ? -9.458 3.300 6.707 1.00 94.31 97 ARG A O 1
ATOM 74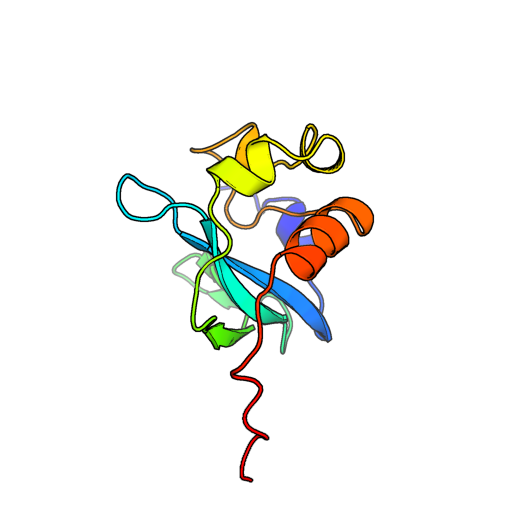1 N N . VAL A 1 98 ? -9.054 1.181 6.076 1.00 91.62 98 VAL A N 1
ATOM 742 C CA . VAL A 1 98 ? -9.656 1.334 4.757 1.00 91.62 98 VAL A CA 1
ATOM 743 C C . VAL A 1 98 ? -11.166 1.406 4.952 1.00 91.62 98 VAL A C 1
ATOM 745 O O . VAL A 1 98 ? -11.825 0.424 5.283 1.00 91.62 98 VAL A O 1
ATOM 748 N N . ARG A 1 99 ? -11.714 2.610 4.790 1.00 78.44 99 ARG A N 1
ATOM 749 C CA . ARG A 1 99 ? -13.156 2.849 4.824 1.00 78.44 99 ARG A CA 1
ATOM 750 C C . ARG A 1 99 ? -13.691 2.614 3.428 1.00 78.44 99 ARG A C 1
ATOM 752 O O . ARG A 1 99 ? -13.608 3.499 2.580 1.00 78.44 99 ARG A O 1
ATOM 759 N N . ASP A 1 100 ? -14.163 1.402 3.184 1.00 65.00 100 ASP A N 1
ATOM 760 C CA . ASP A 1 100 ? -14.649 1.028 1.867 1.00 65.00 100 ASP A CA 1
ATOM 761 C C . ASP A 1 100 ? -16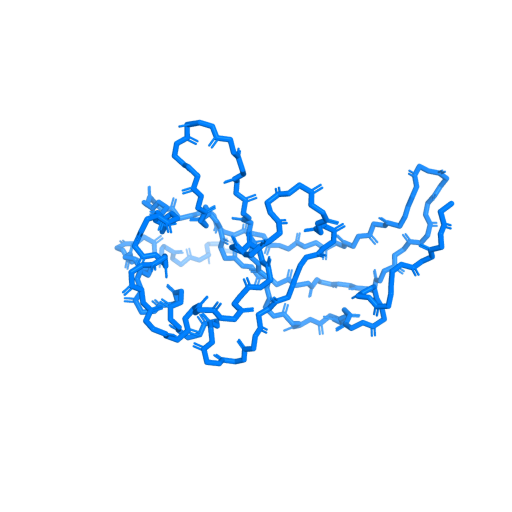.175 0.996 1.811 1.00 65.00 100 ASP A C 1
ATOM 763 O O . ASP A 1 100 ? -16.812 -0.045 1.949 1.00 65.00 100 ASP A O 1
ATOM 767 N N . ASP A 1 101 ? -16.762 2.165 1.562 1.00 57.12 101 ASP A N 1
ATOM 768 C CA . ASP A 1 101 ? -18.153 2.268 1.105 1.00 57.12 101 ASP A CA 1
ATOM 769 C C . ASP A 1 101 ? -18.243 2.060 -0.428 1.00 57.12 101 ASP A C 1
ATOM 771 O O . ASP A 1 101 ? -19.314 2.182 -1.025 1.00 57.12 101 ASP A O 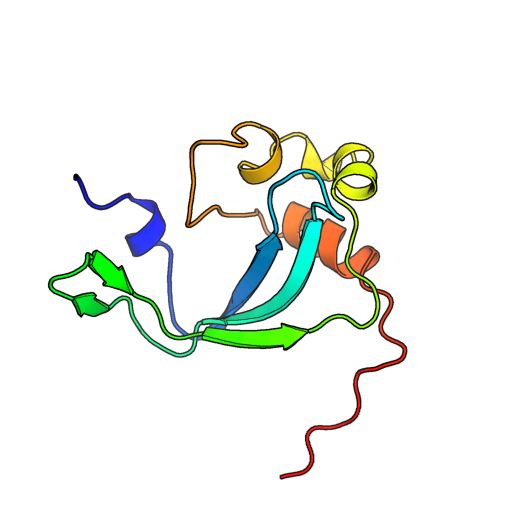1
ATOM 775 N N . GLY A 1 102 ? -17.105 1.783 -1.085 1.00 48.66 102 GLY A N 1
ATOM 776 C CA . GLY A 1 102 ? -16.889 1.979 -2.515 1.00 48.66 102 GLY A CA 1
ATOM 777 C C . GLY A 1 102 ? -16.271 0.800 -3.263 1.00 48.66 102 GLY A C 1
ATOM 778 O O . GLY A 1 102 ? -15.905 0.997 -4.423 1.00 48.66 102 GLY A O 1
ATOM 779 N N . LEU A 1 103 ? -16.228 -0.417 -2.692 1.00 51.81 103 LEU A N 1
ATOM 780 C CA . LEU A 1 103 ? -15.994 -1.667 -3.443 1.00 51.81 103 LEU A CA 1
ATOM 781 C C . LEU A 1 103 ? -17.183 -1.951 -4.373 1.00 51.81 103 LEU A C 1
ATOM 783 O O . LEU A 1 103 ? -17.860 -2.979 -4.290 1.00 51.81 103 LEU A O 1
ATOM 787 N N . GLY A 1 104 ? -17.462 -1.018 -5.280 1.00 42.97 104 GLY A N 1
ATOM 788 C CA . GLY A 1 104 ? -18.235 -1.271 -6.471 1.00 42.97 104 GLY A CA 1
ATOM 789 C C . GLY A 1 104 ? -17.618 -2.475 -7.164 1.00 42.97 104 GLY A C 1
ATOM 790 O O . GLY A 1 104 ? -16.416 -2.533 -7.424 1.00 42.97 104 GLY A O 1
ATOM 791 N N . ARG A 1 105 ? -18.460 -3.477 -7.399 1.00 40.12 105 ARG A N 1
ATOM 792 C CA . ARG A 1 105 ? -18.081 -4.699 -8.100 1.00 40.12 105 ARG A CA 1
ATOM 793 C C . ARG A 1 105 ? -17.487 -4.308 -9.447 1.00 40.12 105 ARG A C 1
ATOM 795 O O . ARG A 1 105 ? -18.078 -3.506 -10.167 1.00 40.12 105 ARG A O 1
ATOM 802 N N . TRP A 1 106 ? -16.351 -4.905 -9.782 1.00 43.53 106 TRP A N 1
ATOM 803 C CA . TRP A 1 106 ? -15.772 -4.821 -11.114 1.00 43.53 106 TRP A CA 1
ATOM 804 C C . TRP A 1 106 ? -16.830 -5.278 -12.125 1.00 43.53 106 TRP A C 1
ATOM 806 O O . TRP A 1 106 ? -17.197 -6.453 -12.150 1.00 43.53 106 TRP A O 1
ATOM 816 N N . ALA A 1 107 ? -17.364 -4.347 -12.916 1.00 38.47 107 ALA A N 1
ATOM 817 C CA . ALA A 1 107 ? -18.125 -4.705 -14.102 1.00 38.47 107 ALA A CA 1
ATOM 818 C C . ALA A 1 107 ? -17.119 -5.203 -15.144 1.00 38.47 107 ALA A C 1
ATOM 820 O O . ALA A 1 107 ? -16.141 -4.515 -15.443 1.00 38.47 107 ALA A O 1
ATOM 821 N N . THR A 1 108 ? -17.328 -6.441 -15.587 1.00 48.16 108 THR A N 1
ATOM 822 C CA . THR A 1 108 ? -16.549 -7.108 -16.639 1.00 48.16 108 THR A CA 1
ATOM 823 C C . THR A 1 108 ? -16.943 -6.576 -18.007 1.00 48.16 108 THR A C 1
ATOM 825 O O . THR A 1 108 ? -18.141 -6.249 -18.173 1.00 48.16 108 THR A O 1
#

pLDDT: mean 86.18, std 15.39, range [38.47, 97.88]